Protein AF-A0A3M1QZT0-F1 (afdb_monomer)

Radius of gyration: 13.55 Å; Cα contacts (8 Å, |Δi|>4): 83; chains: 1; bounding box: 52×17×30 Å

Structure (mmCIF, N/CA/C/O backbone):
data_AF-A0A3M1QZT0-F1
#
_entry.id   AF-A0A3M1QZT0-F1
#
loop_
_atom_site.group_PDB
_atom_site.id
_atom_site.type_symbol
_atom_site.label_atom_id
_atom_site.label_alt_id
_atom_site.label_comp_id
_atom_site.label_asym_id
_atom_site.label_entity_id
_atom_site.label_seq_id
_atom_site.pdbx_PDB_ins_code
_atom_site.Cartn_x
_atom_site.Cartn_y
_atom_site.Cartn_z
_atom_site.occupancy
_atom_site.B_iso_or_equiv
_atom_site.auth_seq_id
_atom_site.auth_comp_id
_atom_site.auth_asym_id
_atom_site.auth_atom_id
_atom_site.pdbx_PDB_model_num
ATOM 1 N N . MET A 1 1 ? 9.947 -7.139 -18.767 1.00 37.38 1 MET A N 1
ATOM 2 C CA . MET A 1 1 ? 8.586 -6.568 -18.851 1.00 37.38 1 MET A CA 1
ATOM 3 C C . MET A 1 1 ? 8.450 -5.567 -17.716 1.00 37.38 1 MET A C 1
ATOM 5 O O . MET A 1 1 ? 8.448 -5.976 -16.563 1.00 37.38 1 MET A O 1
ATOM 9 N N . ALA A 1 2 ? 8.488 -4.269 -18.022 1.00 45.91 2 ALA A N 1
ATOM 10 C CA . ALA A 1 2 ? 8.400 -3.206 -17.024 1.00 45.91 2 ALA A CA 1
ATOM 11 C C . ALA A 1 2 ? 6.932 -3.050 -16.594 1.00 45.91 2 ALA A C 1
ATOM 13 O O . ALA A 1 2 ? 6.158 -2.381 -17.265 1.00 45.91 2 ALA A O 1
ATOM 14 N N . ALA A 1 3 ? 6.533 -3.738 -15.523 1.00 52.28 3 ALA A N 1
ATOM 15 C CA . ALA A 1 3 ? 5.146 -3.783 -15.045 1.00 52.28 3 ALA A CA 1
ATOM 16 C C . ALA A 1 3 ? 4.717 -2.544 -14.227 1.00 52.28 3 ALA A C 1
ATOM 18 O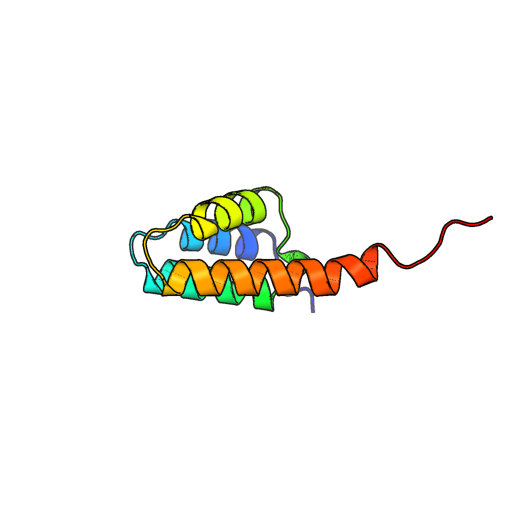 O . ALA A 1 3 ? 3.615 -2.513 -13.695 1.00 52.28 3 ALA A O 1
ATOM 19 N N . ALA A 1 4 ? 5.568 -1.523 -14.123 1.00 59.56 4 ALA A N 1
ATOM 20 C CA . ALA A 1 4 ? 5.284 -0.284 -13.407 1.00 59.56 4 ALA A CA 1
ATOM 21 C C . ALA A 1 4 ? 5.405 0.895 -14.375 1.00 59.56 4 ALA A C 1
ATOM 23 O O . ALA A 1 4 ? 6.419 1.592 -14.409 1.00 59.56 4 ALA A O 1
ATOM 24 N N . THR A 1 5 ? 4.393 1.077 -15.221 1.00 72.88 5 THR A N 1
ATOM 25 C CA . THR A 1 5 ? 4.263 2.320 -15.981 1.00 72.88 5 THR A CA 1
ATOM 26 C C . THR A 1 5 ? 3.813 3.444 -15.043 1.00 72.88 5 THR A C 1
ATOM 28 O O . THR A 1 5 ? 3.104 3.187 -14.064 1.00 72.88 5 THR A O 1
ATOM 31 N N . PRO A 1 6 ? 4.200 4.700 -15.309 1.00 71.75 6 PRO A N 1
ATOM 32 C CA . PRO A 1 6 ? 3.781 5.835 -14.490 1.00 71.75 6 PRO A CA 1
ATOM 33 C C . PRO A 1 6 ? 2.253 5.969 -14.403 1.00 71.75 6 PRO A C 1
ATOM 35 O O . PRO A 1 6 ? 1.739 6.317 -13.342 1.00 71.75 6 PRO A O 1
ATOM 38 N N . GLU A 1 7 ? 1.503 5.602 -15.450 1.00 79.69 7 GLU A N 1
ATOM 39 C CA . GLU A 1 7 ? 0.033 5.591 -15.384 1.00 79.69 7 GLU A CA 1
ATOM 40 C C . GLU A 1 7 ? -0.508 4.539 -14.412 1.00 79.69 7 GLU A C 1
ATOM 42 O O . GLU A 1 7 ? -1.502 4.781 -13.727 1.00 79.69 7 GLU A O 1
ATOM 47 N N . PHE A 1 8 ? 0.146 3.378 -14.321 1.00 81.75 8 PHE A N 1
ATOM 48 C CA . PHE A 1 8 ? -0.243 2.329 -13.385 1.00 81.75 8 PHE A CA 1
ATOM 49 C C . PHE A 1 8 ? -0.002 2.761 -11.933 1.00 81.75 8 PHE A C 1
ATOM 51 O O . PHE A 1 8 ? -0.867 2.567 -11.081 1.00 81.75 8 PHE A O 1
ATOM 58 N N . LEU A 1 9 ? 1.123 3.427 -11.660 1.00 81.38 9 LEU A N 1
ATOM 59 C CA . LEU A 1 9 ? 1.419 3.984 -10.337 1.00 81.38 9 LEU A CA 1
ATOM 60 C C . LEU A 1 9 ? 0.451 5.113 -9.956 1.00 81.38 9 LEU A C 1
ATOM 62 O O . LEU A 1 9 ? -0.024 5.143 -8.825 1.00 81.38 9 LEU A O 1
ATOM 66 N N . ALA A 1 10 ? 0.094 5.987 -10.902 1.00 84.44 10 ALA A N 1
ATOM 67 C CA . ALA A 1 10 ? -0.897 7.040 -10.677 1.00 84.44 10 ALA A CA 1
ATOM 68 C C . ALA A 1 10 ? -2.294 6.465 -10.373 1.00 84.44 10 ALA A C 1
ATOM 70 O O . ALA A 1 10 ? -3.006 6.943 -9.485 1.00 84.44 10 ALA A O 1
ATOM 71 N N . ARG A 1 11 ? -2.678 5.391 -11.075 1.00 86.62 11 ARG A N 1
ATOM 72 C CA . ARG A 1 11 ? -3.920 4.657 -10.798 1.00 86.62 11 ARG A CA 1
ATOM 73 C C . ARG A 1 11 ? -3.893 3.996 -9.426 1.00 86.62 11 ARG A C 1
ATOM 75 O O . ARG A 1 11 ? -4.871 4.122 -8.697 1.00 86.62 11 ARG A O 1
ATOM 82 N N . LEU A 1 12 ? -2.786 3.355 -9.050 1.00 86.69 12 LEU A N 1
ATOM 83 C CA . LEU A 1 12 ? -2.619 2.795 -7.708 1.00 86.69 12 LEU A CA 1
ATOM 84 C C . LEU A 1 12 ? -2.721 3.875 -6.631 1.00 86.69 12 LEU A C 1
ATOM 86 O O . LEU A 1 12 ? -3.458 3.680 -5.674 1.00 86.69 12 LEU A O 1
ATOM 90 N N . ALA A 1 13 ? -2.068 5.026 -6.811 1.00 86.56 13 ALA A N 1
ATOM 91 C CA . ALA A 1 13 ? -2.156 6.142 -5.870 1.00 86.56 13 ALA A CA 1
ATOM 92 C C . ALA A 1 13 ? -3.605 6.612 -5.660 1.00 86.56 13 ALA A C 1
ATOM 94 O O . ALA A 1 13 ? -4.011 6.843 -4.527 1.00 86.56 13 ALA A O 1
ATOM 95 N N . THR A 1 14 ? -4.405 6.657 -6.730 1.00 89.12 14 THR A N 1
ATOM 96 C CA . THR A 1 14 ? -5.835 6.995 -6.640 1.00 89.12 14 THR A CA 1
ATOM 97 C C . THR A 1 14 ? -6.622 5.932 -5.864 1.00 89.12 14 THR A C 1
ATOM 99 O O . THR A 1 14 ? -7.456 6.270 -5.032 1.00 89.12 14 THR A O 1
ATOM 102 N N . LEU A 1 15 ? -6.348 4.644 -6.098 1.00 88.56 15 LEU A N 1
ATOM 103 C CA . LEU A 1 15 ? -7.037 3.540 -5.416 1.00 88.56 15 LEU A CA 1
ATOM 104 C C . LEU A 1 15 ? -6.674 3.431 -3.924 1.00 88.56 15 LEU A C 1
ATOM 106 O O . LEU A 1 15 ? -7.473 2.934 -3.136 1.00 88.56 15 LEU A O 1
ATOM 110 N N . LEU A 1 16 ? -5.497 3.917 -3.517 1.00 87.06 16 LEU A N 1
ATOM 111 C CA . LEU A 1 16 ? -5.118 4.023 -2.101 1.00 87.06 16 LEU A CA 1
ATOM 112 C C . LEU A 1 16 ? -5.958 5.064 -1.341 1.00 87.06 16 LEU A C 1
ATOM 114 O O . LEU A 1 16 ? -6.000 5.021 -0.116 1.00 87.06 16 LEU A O 1
ATOM 118 N N . GLU A 1 17 ? -6.619 5.982 -2.047 1.00 87.00 17 GLU A N 1
ATOM 119 C CA . GLU A 1 17 ? -7.504 7.011 -1.482 1.00 87.00 17 GLU A CA 1
ATOM 120 C C . GLU A 1 17 ? -8.993 6.670 -1.671 1.00 87.00 17 GLU A C 1
ATOM 122 O O . GLU A 1 17 ? -9.861 7.491 -1.3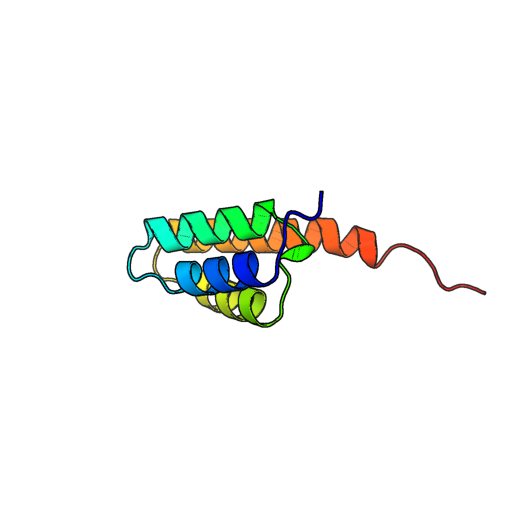75 1.00 87.00 17 GLU A O 1
ATOM 127 N N . ASP A 1 18 ? -9.308 5.467 -2.162 1.00 90.31 18 ASP A N 1
ATOM 128 C CA . ASP A 1 18 ? -10.691 5.060 -2.392 1.00 90.31 18 ASP A CA 1
ATOM 129 C C . ASP A 1 18 ? -11.479 5.026 -1.066 1.00 90.31 18 ASP A C 1
ATOM 131 O O . ASP A 1 18 ? -10.959 4.576 -0.034 1.00 90.31 18 ASP A O 1
ATOM 135 N N . PRO A 1 19 ? -12.742 5.489 -1.049 1.00 86.88 19 PRO A N 1
ATOM 136 C CA . PRO A 1 19 ? -13.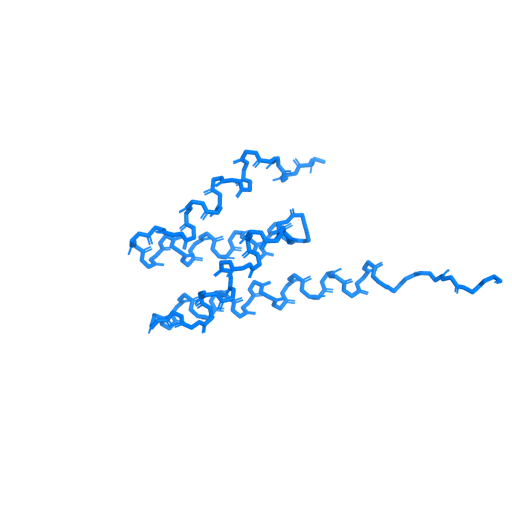566 5.439 0.154 1.00 86.88 19 PRO A CA 1
ATOM 137 C C . PRO A 1 19 ? -13.781 4.013 0.675 1.00 86.88 19 PRO A C 1
ATOM 139 O O . PRO A 1 19 ? -13.964 3.840 1.880 1.00 86.88 19 PRO A O 1
ATOM 142 N N . ARG A 1 20 ? -13.730 2.995 -0.193 1.00 89.62 20 ARG A N 1
ATOM 143 C CA . ARG A 1 20 ? -13.899 1.590 0.189 1.00 89.62 20 ARG A CA 1
ATOM 144 C C . ARG A 1 20 ? -12.597 1.014 0.723 1.00 89.62 20 ARG A C 1
ATOM 146 O O . ARG A 1 20 ? -11.589 0.932 0.021 1.00 89.62 20 ARG A O 1
ATOM 153 N N . GLU A 1 21 ? -12.646 0.533 1.952 1.00 87.31 21 GLU A N 1
ATOM 154 C CA . GLU A 1 21 ? -11.544 -0.122 2.644 1.00 87.31 21 GLU A CA 1
ATOM 155 C C . GLU A 1 21 ? -11.000 -1.337 1.884 1.00 87.31 21 GLU A C 1
ATOM 157 O O . GLU A 1 21 ? -9.787 -1.506 1.775 1.00 87.31 21 GLU A O 1
ATOM 162 N N . GLU A 1 22 ? -11.881 -2.126 1.266 1.00 88.69 22 GLU A N 1
ATOM 163 C CA . GLU A 1 22 ? -11.515 -3.281 0.441 1.00 88.69 22 GLU A CA 1
ATOM 164 C C . GLU A 1 22 ? -10.634 -2.866 -0.747 1.00 88.69 22 GLU A C 1
ATOM 166 O O . GLU A 1 22 ? -9.656 -3.538 -1.084 1.00 88.69 22 GLU A O 1
ATOM 171 N N . VAL A 1 23 ? -10.955 -1.722 -1.362 1.00 90.31 23 VAL A N 1
ATOM 172 C CA . VAL A 1 23 ? -10.218 -1.175 -2.505 1.00 90.31 23 VAL A CA 1
ATOM 173 C C . VAL A 1 23 ? -8.868 -0.627 -2.051 1.00 90.31 23 VAL A C 1
ATOM 175 O O . VAL A 1 23 ? -7.852 -0.943 -2.677 1.00 90.31 23 VAL A O 1
ATOM 178 N N . ARG A 1 24 ? -8.821 0.103 -0.926 1.00 89.31 24 ARG A N 1
ATOM 179 C CA . ARG A 1 24 ? -7.552 0.575 -0.341 1.00 89.31 24 ARG A CA 1
ATOM 180 C C . ARG A 1 24 ? -6.636 -0.589 0.016 1.00 89.31 24 ARG A C 1
ATOM 182 O O . ARG A 1 24 ? -5.445 -0.558 -0.306 1.00 89.31 24 ARG A O 1
ATOM 189 N N . ALA A 1 25 ? -7.176 -1.640 0.633 1.00 88.19 25 ALA A N 1
ATOM 190 C CA . ALA A 1 25 ? -6.420 -2.836 0.982 1.00 88.19 25 ALA A CA 1
ATOM 191 C C . ALA A 1 25 ? -5.871 -3.522 -0.278 1.00 88.19 25 ALA A C 1
ATOM 193 O O . ALA A 1 25 ? -4.667 -3.771 -0.362 1.00 88.19 25 ALA A O 1
ATOM 194 N N . ALA A 1 26 ? -6.708 -3.757 -1.294 1.00 90.62 26 ALA A N 1
ATOM 195 C CA . ALA A 1 26 ? -6.287 -4.373 -2.554 1.00 90.62 26 ALA A CA 1
ATOM 196 C C . ALA A 1 26 ? -5.198 -3.560 -3.279 1.00 90.62 26 ALA A C 1
ATOM 198 O O . ALA A 1 26 ? -4.205 -4.126 -3.744 1.00 90.62 26 ALA A O 1
ATOM 199 N N . ALA A 1 27 ? -5.336 -2.233 -3.329 1.00 90.06 27 ALA A N 1
ATOM 200 C CA . ALA A 1 27 ? -4.327 -1.343 -3.898 1.00 90.06 27 ALA A CA 1
ATOM 201 C C . ALA A 1 27 ? -3.003 -1.421 -3.127 1.00 90.06 27 ALA A C 1
ATOM 203 O O . ALA A 1 27 ? -1.928 -1.496 -3.723 1.00 90.06 27 ALA A O 1
ATOM 204 N N . THR A 1 28 ? -3.077 -1.484 -1.801 1.00 90.81 28 THR A N 1
ATOM 205 C CA . THR A 1 28 ? -1.911 -1.619 -0.923 1.00 90.81 28 THR A CA 1
ATOM 206 C C . THR A 1 28 ? -1.179 -2.945 -1.141 1.00 90.81 28 THR A C 1
ATOM 208 O O . THR A 1 28 ? 0.051 -2.978 -1.245 1.00 90.81 28 THR A O 1
ATOM 211 N N . TRP A 1 29 ? -1.925 -4.040 -1.294 1.00 89.38 29 TRP A N 1
ATOM 212 C CA . TRP A 1 29 ? -1.378 -5.341 -1.682 1.00 89.38 29 TRP A CA 1
ATOM 213 C C . TRP A 1 29 ? -0.692 -5.289 -3.047 1.00 89.38 29 TRP A C 1
ATOM 215 O O . TRP A 1 29 ? 0.431 -5.779 -3.189 1.00 89.38 29 TRP A O 1
ATOM 225 N N . ALA A 1 30 ? -1.323 -4.650 -4.036 1.00 87.81 30 ALA A N 1
ATOM 226 C CA . ALA A 1 30 ? -0.745 -4.479 -5.363 1.00 87.81 30 ALA A CA 1
ATOM 227 C C . ALA A 1 30 ? 0.573 -3.691 -5.311 1.00 87.81 30 ALA A C 1
ATOM 229 O O . ALA A 1 30 ? 1.549 -4.109 -5.925 1.00 87.81 30 ALA A O 1
ATOM 230 N N . VAL A 1 31 ? 0.652 -2.617 -4.519 1.00 86.56 31 VAL A N 1
ATOM 231 C CA . VAL A 1 31 ? 1.898 -1.858 -4.302 1.00 86.56 31 VAL A CA 1
ATOM 232 C C . VAL A 1 31 ? 3.014 -2.749 -3.751 1.00 86.56 31 VAL A C 1
ATOM 234 O O . VAL A 1 31 ? 4.132 -2.728 -4.267 1.00 86.56 31 VAL A O 1
ATOM 237 N N . GLY A 1 32 ? 2.721 -3.569 -2.738 1.00 86.44 32 GLY A N 1
ATOM 238 C CA . GLY A 1 32 ? 3.701 -4.513 -2.197 1.00 86.44 32 GLY A CA 1
ATOM 239 C C . GLY A 1 32 ? 4.130 -5.584 -3.209 1.00 86.44 32 GLY A C 1
ATOM 240 O O . GLY A 1 32 ? 5.301 -5.956 -3.231 1.00 86.44 32 GLY A O 1
ATOM 241 N N . ALA A 1 33 ? 3.216 -6.034 -4.075 1.00 85.94 33 ALA A N 1
ATOM 242 C CA . ALA A 1 33 ? 3.492 -7.012 -5.130 1.00 85.94 33 ALA A CA 1
ATOM 243 C C . ALA A 1 33 ? 4.306 -6.432 -6.302 1.00 85.94 33 ALA A C 1
ATOM 245 O O . ALA A 1 33 ? 5.140 -7.132 -6.876 1.00 85.94 33 ALA A O 1
ATOM 246 N N . VAL A 1 34 ? 4.100 -5.156 -6.644 1.00 83.81 34 VAL A N 1
ATOM 247 C CA . VAL A 1 34 ? 4.920 -4.429 -7.631 1.00 83.81 34 VAL A CA 1
ATOM 248 C C . VAL A 1 34 ? 6.352 -4.252 -7.121 1.00 83.81 34 VAL A C 1
ATOM 250 O O . VAL A 1 34 ? 7.303 -4.236 -7.907 1.00 83.81 34 VAL A O 1
ATOM 253 N N . GLY A 1 35 ? 6.525 -4.142 -5.802 1.00 79.38 35 GLY A N 1
ATOM 254 C CA . GLY A 1 35 ? 7.837 -4.048 -5.177 1.00 79.38 35 GLY A CA 1
ATOM 255 C C . GLY A 1 35 ? 8.494 -2.676 -5.409 1.00 79.38 35 GLY A C 1
ATOM 256 O O . GLY A 1 35 ? 7.795 -1.664 -5.497 1.00 79.38 35 GLY A O 1
ATOM 257 N N . PRO A 1 36 ? 9.836 -2.587 -5.515 1.00 78.25 36 PRO A N 1
ATOM 258 C CA . PRO A 1 36 ? 10.579 -1.320 -5.519 1.00 78.25 36 PRO A CA 1
ATOM 259 C C . PRO A 1 36 ? 10.134 -0.315 -6.579 1.00 78.25 36 PRO A C 1
ATOM 261 O O . PRO A 1 3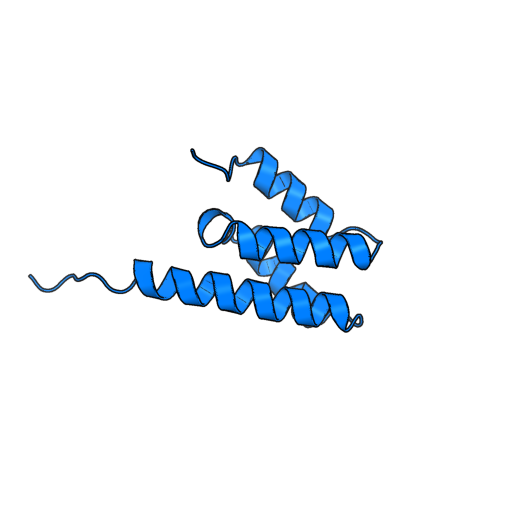6 ? 10.285 0.886 -6.379 1.00 78.25 36 PRO A O 1
ATOM 264 N N . ALA A 1 37 ? 9.579 -0.790 -7.694 1.00 79.75 37 ALA A N 1
ATOM 265 C CA . ALA A 1 37 ? 9.103 0.074 -8.765 1.00 79.75 37 ALA A CA 1
ATOM 266 C C . ALA A 1 37 ? 7.880 0.920 -8.358 1.00 79.75 37 ALA A C 1
ATOM 268 O O . ALA A 1 37 ? 7.651 1.969 -8.950 1.00 79.75 37 ALA A O 1
ATOM 269 N N . ALA A 1 38 ? 7.136 0.504 -7.327 1.00 78.69 38 ALA A N 1
ATOM 270 C CA . ALA A 1 38 ? 6.049 1.275 -6.727 1.00 78.69 38 ALA A CA 1
ATOM 271 C C . ALA A 1 38 ? 6.483 2.108 -5.511 1.00 78.69 38 ALA A C 1
ATOM 273 O O . ALA A 1 38 ? 5.655 2.799 -4.926 1.00 78.69 38 ALA A O 1
ATOM 274 N N . ALA A 1 39 ? 7.764 2.091 -5.121 1.00 78.94 39 ALA A N 1
ATOM 275 C CA . ALA A 1 39 ? 8.281 2.891 -4.007 1.00 78.94 39 ALA A CA 1
ATOM 276 C C . ALA A 1 39 ? 8.478 4.371 -4.393 1.00 78.94 39 ALA A C 1
ATOM 278 O O . ALA A 1 39 ? 9.542 4.949 -4.156 1.00 78.94 39 ALA A O 1
ATOM 279 N N . THR A 1 40 ? 7.470 4.986 -5.010 1.00 82.94 40 THR A N 1
ATOM 280 C CA . THR A 1 40 ? 7.477 6.417 -5.318 1.00 82.94 40 THR A CA 1
ATOM 281 C C . THR A 1 40 ? 7.159 7.235 -4.063 1.00 82.94 40 THR A C 1
ATOM 283 O O . THR A 1 40 ? 6.500 6.732 -3.149 1.00 82.94 40 THR A O 1
ATOM 286 N N . PRO A 1 41 ? 7.602 8.503 -3.987 1.00 80.75 41 PRO A N 1
ATOM 287 C CA . PRO A 1 41 ? 7.335 9.363 -2.834 1.00 80.75 41 PRO A CA 1
ATOM 288 C C . PRO A 1 41 ? 5.842 9.484 -2.502 1.00 80.75 41 PRO A C 1
ATOM 290 O O . PRO A 1 41 ? 5.471 9.438 -1.334 1.00 80.75 41 PRO A O 1
ATOM 293 N N . GLU A 1 42 ? 4.990 9.575 -3.525 1.00 84.31 42 GLU A N 1
ATOM 294 C CA . GLU A 1 42 ? 3.532 9.667 -3.378 1.00 84.31 42 GLU A CA 1
ATOM 295 C C . GLU A 1 42 ? 2.942 8.399 -2.757 1.00 84.31 42 GLU A C 1
ATOM 297 O O . GLU A 1 42 ? 2.217 8.475 -1.766 1.00 84.31 42 GLU A O 1
ATOM 302 N N . ILE A 1 43 ? 3.303 7.220 -3.273 1.00 85.62 43 ILE A N 1
ATOM 303 C CA . ILE A 1 43 ? 2.812 5.943 -2.742 1.00 85.62 43 ILE A CA 1
ATOM 304 C C . ILE A 1 43 ? 3.330 5.709 -1.322 1.00 85.62 43 ILE A C 1
ATOM 306 O O . ILE A 1 43 ? 2.575 5.262 -0.464 1.00 85.62 43 ILE A O 1
ATOM 310 N N . LEU A 1 44 ? 4.591 6.044 -1.036 1.00 84.06 44 LEU A N 1
ATOM 311 C CA . LEU A 1 44 ? 5.153 5.928 0.312 1.00 84.06 44 LEU A CA 1
ATOM 312 C C . LEU A 1 44 ? 4.447 6.851 1.312 1.00 84.06 44 LEU A C 1
ATOM 314 O O . LEU A 1 44 ? 4.177 6.425 2.435 1.00 84.06 44 LEU A O 1
ATOM 318 N N . ALA A 1 45 ? 4.113 8.082 0.912 1.00 86.62 45 ALA A N 1
ATOM 319 C CA . ALA A 1 45 ? 3.336 8.997 1.745 1.00 86.62 45 ALA A CA 1
ATOM 320 C C . ALA A 1 45 ? 1.938 8.432 2.039 1.00 86.62 45 ALA A C 1
ATOM 322 O O . ALA A 1 45 ? 1.497 8.452 3.188 1.00 86.62 45 ALA A O 1
ATOM 323 N N . ARG A 1 46 ? 1.272 7.849 1.033 1.00 86.44 46 ARG A N 1
ATOM 324 C CA . ARG A 1 46 ? -0.040 7.209 1.213 1.00 86.44 46 ARG A CA 1
ATOM 325 C C . ARG A 1 46 ? 0.022 5.953 2.067 1.00 86.44 46 ARG A C 1
ATOM 327 O O . ARG A 1 46 ? -0.784 5.815 2.978 1.00 86.44 46 ARG A O 1
ATOM 334 N N . LEU A 1 47 ? 1.013 5.088 1.865 1.00 86.19 47 LEU A N 1
ATOM 335 C CA . LEU A 1 47 ? 1.250 3.932 2.733 1.00 86.19 47 LEU A CA 1
ATOM 336 C C . LEU A 1 47 ? 1.468 4.345 4.193 1.00 86.19 47 LEU A C 1
ATOM 338 O O . LEU A 1 47 ? 0.968 3.675 5.091 1.00 86.19 47 LEU A O 1
ATOM 342 N N . ALA A 1 48 ? 2.177 5.452 4.439 1.00 86.81 48 ALA A N 1
ATOM 343 C CA . ALA A 1 48 ? 2.363 5.976 5.789 1.00 86.81 48 ALA A CA 1
ATOM 344 C C . ALA A 1 48 ? 1.037 6.412 6.430 1.00 86.81 48 ALA A C 1
A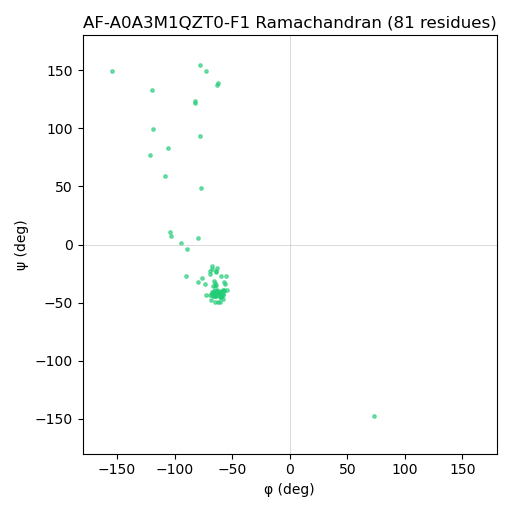TOM 346 O O . ALA A 1 48 ? 0.818 6.140 7.608 1.00 86.81 48 ALA A O 1
ATOM 347 N N . THR A 1 49 ? 0.131 7.024 5.659 1.00 87.06 49 THR A N 1
ATOM 348 C CA . THR A 1 49 ? -1.233 7.323 6.122 1.00 87.06 49 THR A CA 1
ATOM 349 C C . THR A 1 49 ? -2.025 6.044 6.404 1.00 87.06 49 THR A C 1
ATOM 351 O O . THR A 1 49 ? -2.668 5.951 7.444 1.00 87.06 49 THR A O 1
ATOM 354 N N . LEU A 1 50 ? -1.933 5.034 5.532 1.00 86.00 50 LEU A N 1
ATOM 355 C CA . LEU A 1 50 ? -2.682 3.777 5.667 1.00 86.00 50 LEU A CA 1
ATOM 356 C C . LEU A 1 50 ? -2.219 2.906 6.844 1.00 86.00 50 LEU A C 1
ATOM 358 O O . LEU A 1 50 ? -2.992 2.114 7.371 1.00 86.00 50 LEU A O 1
ATOM 362 N N . LEU A 1 51 ? -0.981 3.075 7.316 1.00 85.75 51 LEU A N 1
ATOM 363 C CA . LEU A 1 51 ? -0.525 2.465 8.573 1.00 85.75 51 LEU A CA 1
ATOM 364 C C . LEU A 1 51 ? -1.286 2.992 9.801 1.00 85.75 51 LEU A C 1
ATOM 366 O O . LEU A 1 51 ? -1.319 2.320 10.835 1.00 85.75 51 LEU A O 1
ATOM 370 N N . GLN A 1 52 ? -1.877 4.183 9.692 1.00 86.50 52 GLN A N 1
ATOM 371 C CA . GLN A 1 52 ? -2.728 4.793 10.713 1.00 86.50 52 GLN A CA 1
ATOM 372 C C . GLN A 1 52 ? -4.221 4.720 10.356 1.00 86.50 52 GLN A C 1
ATOM 374 O O . GLN A 1 52 ? -5.027 5.378 11.013 1.00 86.50 52 GLN A O 1
ATOM 379 N N . ASP A 1 53 ? -4.594 3.947 9.329 1.00 86.00 53 ASP A N 1
ATOM 380 C CA . ASP A 1 53 ? -5.998 3.732 8.977 1.00 86.00 53 ASP A CA 1
ATOM 381 C C . ASP A 1 53 ? -6.710 3.016 10.144 1.00 86.00 53 ASP A C 1
ATOM 383 O O . ASP A 1 53 ? -6.126 2.107 10.749 1.00 86.00 53 ASP A O 1
ATOM 387 N N . PRO A 1 54 ? -7.940 3.427 10.505 1.00 84.62 54 PRO A N 1
ATOM 388 C CA . PRO A 1 54 ? -8.722 2.751 11.538 1.00 84.62 54 PRO A CA 1
ATOM 389 C C . PRO A 1 54 ? -9.071 1.303 11.170 1.00 84.62 54 PRO A C 1
ATOM 391 O O . PRO A 1 54 ? -9.382 0.516 12.065 1.00 84.62 54 PRO A O 1
ATOM 394 N N . GLU A 1 55 ? -9.025 0.948 9.884 1.00 87.75 55 GLU A N 1
ATOM 395 C CA . GLU A 1 55 ? -9.343 -0.391 9.415 1.00 87.75 55 GLU A CA 1
ATOM 396 C C . GLU A 1 55 ? -8.154 -1.351 9.560 1.00 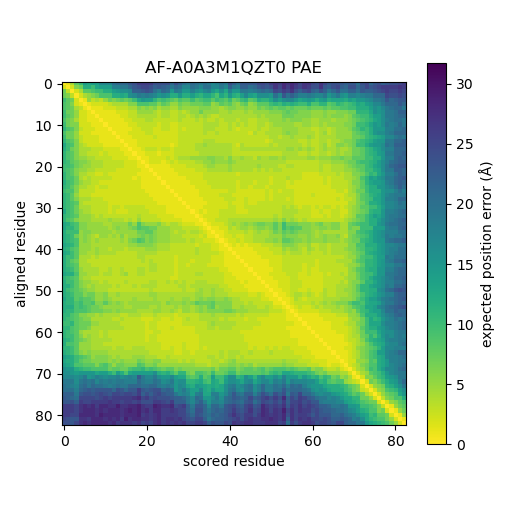87.75 55 GLU A C 1
ATOM 398 O O . GLU A 1 55 ? -7.069 -1.154 8.999 1.00 87.75 55 GLU A O 1
ATOM 403 N N . GLY A 1 56 ? -8.377 -2.451 10.282 1.00 85.75 56 GLY A N 1
ATOM 404 C CA . GLY A 1 56 ? -7.324 -3.414 10.610 1.00 85.75 56 GLY A CA 1
ATOM 405 C C . GLY A 1 56 ? -6.763 -4.128 9.379 1.00 85.75 56 GLY A C 1
ATOM 406 O O . GLY A 1 56 ? -5.558 -4.383 9.299 1.00 85.75 56 GLY A O 1
ATOM 407 N N . GLU A 1 57 ? -7.610 -4.413 8.389 1.00 86.56 57 GLU A N 1
ATOM 408 C CA . GLU A 1 57 ? -7.185 -5.046 7.134 1.00 86.56 57 GLU A CA 1
ATOM 409 C C . GLU A 1 57 ? -6.283 -4.122 6.303 1.00 86.56 57 GLU A C 1
ATOM 411 O O . GLU A 1 57 ? -5.242 -4.552 5.793 1.00 86.56 57 GLU A O 1
ATOM 416 N N . VAL A 1 58 ? -6.623 -2.832 6.232 1.00 86.88 58 VAL A N 1
ATOM 417 C CA . VAL A 1 58 ? -5.831 -1.815 5.523 1.00 86.88 58 VAL A CA 1
ATOM 418 C C . VAL A 1 58 ? -4.472 -1.628 6.199 1.00 86.88 58 VAL A C 1
ATOM 420 O O . VAL A 1 58 ? -3.436 -1.648 5.528 1.00 86.88 58 VAL A O 1
ATOM 423 N N . GLN A 1 59 ? -4.448 -1.553 7.532 1.00 89.81 59 GLN A N 1
ATOM 424 C CA . GLN A 1 59 ? -3.210 -1.451 8.303 1.00 89.81 59 GLN A CA 1
ATOM 425 C C . GLN A 1 59 ? -2.286 -2.661 8.079 1.00 89.81 59 GLN A C 1
ATOM 427 O O . GLN A 1 59 ? -1.076 -2.502 7.876 1.00 89.81 59 GLN A O 1
ATOM 432 N N . ARG A 1 60 ? -2.836 -3.883 8.081 1.00 87.94 60 ARG A N 1
ATOM 433 C CA . ARG A 1 60 ? -2.068 -5.114 7.820 1.00 87.94 60 ARG A CA 1
ATOM 434 C C . ARG A 1 60 ? -1.502 -5.138 6.407 1.00 87.94 60 ARG A C 1
ATOM 436 O O . ARG A 1 60 ? -0.332 -5.495 6.237 1.00 87.94 60 ARG A O 1
ATOM 443 N N . ALA A 1 61 ? -2.297 -4.738 5.415 1.00 88.62 61 ALA A N 1
ATOM 444 C CA . ALA A 1 61 ? -1.836 -4.612 4.038 1.00 88.62 61 ALA A CA 1
ATOM 445 C C . ALA A 1 61 ? -0.678 -3.606 3.944 1.00 88.62 61 ALA A C 1
ATOM 447 O O . ALA A 1 61 ? 0.350 -3.908 3.335 1.00 88.62 61 ALA A O 1
ATOM 448 N N . ALA A 1 62 ? -0.792 -2.449 4.606 1.00 87.81 62 ALA A N 1
ATOM 449 C CA . ALA A 1 62 ? 0.231 -1.403 4.586 1.00 87.81 62 ALA A CA 1
ATOM 450 C C . ALA A 1 62 ? 1.541 -1.874 5.231 1.00 87.81 62 ALA A C 1
ATOM 452 O O . ALA A 1 62 ? 2.615 -1.715 4.645 1.00 87.81 62 ALA A O 1
ATOM 453 N N . ALA A 1 63 ? 1.466 -2.544 6.384 1.00 88.62 63 ALA A N 1
ATOM 454 C CA . ALA A 1 63 ? 2.633 -3.133 7.038 1.00 88.62 63 ALA A CA 1
ATOM 455 C C . ALA A 1 63 ? 3.317 -4.196 6.157 1.00 88.62 63 ALA A C 1
ATOM 457 O O . ALA A 1 63 ? 4.548 -4.242 6.065 1.00 88.62 63 ALA A O 1
ATOM 458 N N . TRP A 1 64 ? 2.530 -5.029 5.469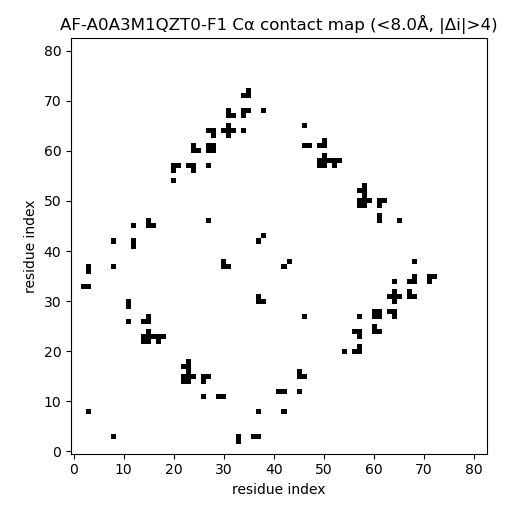 1.00 88.50 64 TRP A N 1
ATOM 459 C CA . TRP A 1 64 ? 3.050 -6.027 4.535 1.00 88.50 64 TRP A CA 1
ATOM 460 C C . TRP A 1 64 ? 3.717 -5.385 3.311 1.00 88.50 64 TRP A C 1
ATOM 462 O O . TRP A 1 64 ? 4.821 -5.787 2.931 1.00 88.50 64 TRP A O 1
ATOM 472 N N . ALA A 1 65 ? 3.094 -4.361 2.724 1.00 87.12 65 ALA A N 1
ATOM 473 C CA . ALA A 1 65 ? 3.643 -3.625 1.591 1.00 87.12 65 ALA A CA 1
ATOM 474 C C . ALA A 1 65 ? 4.976 -2.965 1.964 1.00 87.12 65 ALA A C 1
ATOM 476 O O . ALA A 1 65 ? 5.979 -3.188 1.288 1.00 87.12 65 ALA A O 1
ATOM 477 N N . VAL A 1 66 ? 5.034 -2.250 3.093 1.00 84.44 66 VAL A N 1
ATOM 478 C CA . VAL A 1 66 ? 6.267 -1.618 3.594 1.00 84.44 66 VAL A CA 1
ATOM 479 C C . VAL A 1 66 ? 7.377 -2.647 3.813 1.00 84.44 66 VAL A C 1
ATOM 481 O O . VAL A 1 66 ? 8.511 -2.421 3.384 1.00 84.44 66 VAL A O 1
ATOM 484 N N . LYS A 1 67 ? 7.062 -3.806 4.404 1.00 84.38 67 LYS A N 1
ATOM 485 C CA . LYS A 1 67 ? 8.032 -4.892 4.601 1.00 84.38 67 LYS A CA 1
ATOM 486 C C . LYS A 1 67 ? 8.601 -5.408 3.278 1.00 84.38 67 LYS A C 1
ATOM 488 O O . LYS A 1 67 ? 9.809 -5.618 3.198 1.00 84.38 67 LYS A O 1
ATOM 493 N N . ASN A 1 68 ? 7.776 -5.598 2.247 1.00 83.75 68 ASN A N 1
ATOM 494 C CA . ASN A 1 68 ? 8.249 -6.056 0.933 1.00 83.75 68 ASN A CA 1
ATOM 495 C C . ASN A 1 68 ? 9.078 -4.995 0.210 1.00 83.75 68 ASN A C 1
ATOM 497 O O . ASN A 1 68 ? 10.163 -5.298 -0.293 1.00 83.75 68 ASN A O 1
ATOM 501 N N . LEU A 1 69 ? 8.623 -3.738 0.241 1.00 77.56 69 LEU A N 1
ATOM 502 C CA . LEU A 1 69 ? 9.377 -2.612 -0.302 1.00 77.56 69 LEU A CA 1
ATOM 503 C C . LEU A 1 69 ? 10.751 -2.498 0.375 1.00 77.56 69 LEU A C 1
ATOM 505 O O . LEU A 1 69 ? 11.758 -2.314 -0.307 1.00 77.56 69 LEU A O 1
ATOM 509 N N . GLN A 1 70 ? 10.832 -2.668 1.700 1.00 70.44 70 GLN A N 1
ATOM 510 C CA . GLN A 1 70 ? 12.106 -2.688 2.421 1.00 70.44 70 GLN A CA 1
ATOM 511 C C . GLN A 1 70 ? 12.950 -3.919 2.089 1.00 70.44 70 GLN A C 1
ATOM 513 O O . GLN A 1 70 ? 14.125 -3.749 1.772 1.00 70.44 70 GLN A O 1
ATOM 518 N N . ALA A 1 71 ? 12.381 -5.129 2.112 1.00 64.19 71 ALA A N 1
ATOM 519 C CA . ALA A 1 71 ? 13.097 -6.383 1.854 1.00 64.19 71 ALA A CA 1
ATOM 520 C C . ALA A 1 71 ? 13.807 -6.389 0.490 1.00 64.19 71 ALA A C 1
ATOM 522 O O . ALA A 1 71 ? 14.908 -6.929 0.370 1.00 64.19 71 ALA A O 1
ATOM 523 N N . GLN A 1 72 ? 13.225 -5.729 -0.516 1.00 58.31 72 GLN A N 1
ATOM 524 C CA . GLN A 1 72 ? 13.848 -5.567 -1.830 1.00 58.31 72 GLN A CA 1
ATOM 525 C C . GLN A 1 72 ? 14.723 -4.303 -1.945 1.00 58.31 72 GLN A C 1
ATOM 527 O O . GLN A 1 72 ? 15.710 -4.326 -2.679 1.00 58.31 72 GLN A O 1
ATOM 532 N N . ARG A 1 73 ? 14.468 -3.229 -1.177 1.00 51.84 73 ARG A N 1
ATOM 533 C CA . ARG A 1 73 ? 15.380 -2.065 -1.091 1.00 51.84 73 ARG A CA 1
ATOM 534 C C . ARG A 1 73 ? 16.734 -2.408 -0.464 1.00 51.84 73 ARG A C 1
ATOM 536 O O . ARG A 1 73 ? 17.741 -1.851 -0.900 1.00 51.84 73 ARG A O 1
ATOM 543 N N . VAL A 1 74 ? 16.800 -3.342 0.494 1.00 47.94 74 VAL A N 1
ATOM 544 C CA . VAL A 1 74 ? 18.096 -3.779 1.064 1.00 47.94 74 VAL A CA 1
ATOM 545 C C . VAL A 1 74 ? 18.978 -4.469 0.015 1.00 47.94 74 VAL A C 1
ATOM 547 O O . VAL A 1 74 ? 20.197 -4.474 0.155 1.00 47.94 74 VAL A O 1
ATOM 550 N N . GLN A 1 75 ? 18.394 -5.020 -1.056 1.00 49.38 75 GLN A N 1
ATOM 551 C CA . GLN A 1 75 ? 19.163 -5.599 -2.162 1.00 49.38 75 GLN A CA 1
ATOM 552 C C . GLN A 1 75 ? 19.761 -4.526 -3.083 1.00 49.38 75 GLN A C 1
ATOM 554 O O . GLN A 1 75 ? 20.833 -4.743 -3.638 1.00 49.38 75 GLN A O 1
ATOM 559 N N . ILE A 1 76 ? 19.123 -3.355 -3.195 1.00 47.62 76 ILE A N 1
ATOM 560 C CA . ILE A 1 76 ? 19.605 -2.235 -4.021 1.00 47.62 76 ILE A CA 1
ATOM 561 C C . ILE A 1 76 ? 20.721 -1.454 -3.306 1.00 47.62 76 ILE A C 1
ATOM 563 O O . ILE A 1 76 ? 21.645 -0.985 -3.958 1.00 47.62 76 ILE A O 1
ATOM 567 N N . PHE A 1 77 ? 20.693 -1.365 -1.970 1.00 44.91 77 PHE A N 1
ATOM 568 C CA . PHE A 1 77 ? 21.725 -0.656 -1.190 1.00 44.91 77 PHE A CA 1
ATOM 569 C C . PHE A 1 77 ? 22.924 -1.539 -0.781 1.00 44.91 77 PHE A C 1
ATOM 571 O O . PHE A 1 77 ? 23.881 -1.056 -0.181 1.00 44.91 77 PHE A O 1
ATOM 578 N N . ARG A 1 78 ? 22.894 -2.847 -1.080 1.00 44.38 78 ARG A N 1
ATOM 579 C CA . ARG A 1 78 ? 23.968 -3.802 -0.752 1.00 44.38 78 ARG A CA 1
ATOM 580 C C . ARG A 1 78 ? 24.739 -4.230 -2.009 1.00 44.38 78 ARG A C 1
ATOM 582 O O . ARG A 1 78 ? 24.812 -5.419 -2.296 1.00 44.38 78 ARG A O 1
ATOM 589 N N . ARG A 1 79 ? 25.338 -3.286 -2.742 1.00 36.41 79 ARG A N 1
ATOM 590 C CA . ARG A 1 79 ? 26.510 -3.501 -3.623 1.00 36.41 79 ARG A CA 1
ATOM 591 C C . ARG A 1 79 ? 27.300 -2.187 -3.781 1.00 36.41 79 ARG A C 1
ATOM 593 O O . ARG A 1 79 ? 26.716 -1.132 -3.580 1.00 36.41 79 ARG A O 1
ATOM 600 N N . PRO A 1 80 ? 28.629 -2.268 -3.972 1.00 48.59 80 PRO A N 1
ATOM 601 C CA . PRO A 1 80 ? 29.583 -1.678 -3.036 1.00 48.59 80 PRO A CA 1
ATOM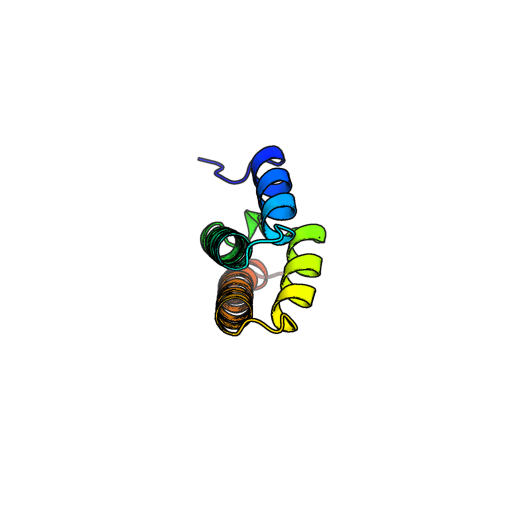 602 C C . PRO A 1 80 ? 30.479 -0.612 -3.676 1.00 48.59 80 PRO A C 1
ATOM 604 O O . PRO A 1 80 ? 31.136 -0.893 -4.669 1.00 48.59 80 PRO A O 1
ATOM 607 N N . ASP A 1 81 ? 30.625 0.536 -3.020 1.00 42.12 81 ASP A N 1
ATOM 608 C CA . ASP A 1 81 ? 31.694 1.487 -3.332 1.00 42.12 81 ASP A CA 1
ATOM 609 C C . ASP A 1 81 ? 32.767 1.415 -2.240 1.00 42.12 81 ASP A C 1
ATOM 611 O O . ASP A 1 81 ? 32.775 2.158 -1.259 1.00 42.12 81 ASP A O 1
ATOM 615 N N . ARG A 1 82 ? 33.665 0.438 -2.395 1.00 49.12 82 ARG A N 1
ATOM 616 C CA . ARG A 1 82 ? 35.047 0.555 -1.924 1.00 49.12 82 ARG A CA 1
ATOM 617 C C . ARG A 1 82 ? 35.945 0.433 -3.149 1.00 49.12 82 ARG A C 1
ATOM 619 O O . ARG A 1 82 ? 36.203 -0.683 -3.595 1.00 49.12 82 ARG A O 1
ATOM 626 N N . HIS A 1 83 ? 36.397 1.572 -3.653 1.00 46.38 83 HIS A N 1
ATOM 627 C CA . HIS A 1 83 ? 37.601 1.698 -4.463 1.00 46.38 83 HIS A CA 1
ATOM 628 C C . HIS A 1 83 ? 38.505 2.739 -3.815 1.00 46.38 83 HIS A C 1
ATOM 630 O O . HIS A 1 83 ? 37.955 3.744 -3.312 1.00 46.38 83 HIS A O 1
#

pLDDT: mean 77.74, std 15.62, range [36.41, 90.81]

Nearest PDB structures (foldseek):
  7rwc-assembly1_B  TM=8.917E-01  e=5.100E-01  Mus musculus
  7qo5-assembly1_N  TM=8.717E-01  e=6.394E-01  Saccharomyces cerevisiae
  5mu7-assembly1_A  TM=7.876E-01  e=4.820E-01  Thermochaetoides thermophila DSM 1495
  2jkr-assembly1_B  TM=8.069E-01  e=7.158E-01  Homo sapiens
  8amz-assembly1_N  TM=7.385E-01  e=5.711E-01  Spinacia oleracea

Mean predicted aligned error: 8.14 Å

Foldseek 3Di:
DQPQDVVVLVVLLVQCVDPDLVSVLVSLLVLLVNAQSSPDPSSVVSLVVQCVDPDPSSVVSSVSSVVSNVVVVVVVVPDDPDD

Sequence (83 aa):
MAAATPEFLARLATLLEDPREEVRAAATWAVGAVGPAAATPEILARLATLLQDPEGEVQRAAAWAVKNLQAQRVQIFRRPDRH

Secondary structure (DSSP, 8-state):
-----HHHHHHHHHHTT-SSHHHHHHHHHHHHHHGGGG--HHHHHHHHHHTT-S-HHHHHHHHHHHHHHHHHHHHHS-S----

Solvent-accessible surface area (backbone atoms only — not comparable to full-atom values): 4612 Å² total; per-residue (Å²): 132,85,88,66,46,72,69,56,51,54,50,40,52,54,33,54,68,40,91,49,60,70,48,21,22,53,32,29,42,49,42,26,72,61,22,64,77,46,68,41,72,69,45,50,54,50,41,58,54,32,56,68,41,92,48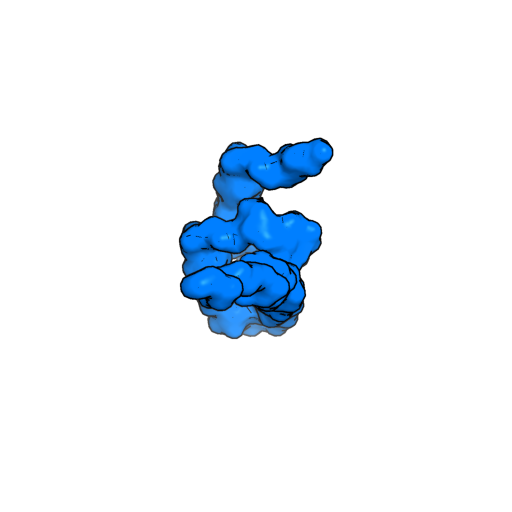,68,65,33,22,52,26,26,53,52,17,52,50,40,33,48,65,53,45,57,62,70,73,66,70,84,93,84,130